Protein AF-A0A530LTA0-F1 (afdb_monomer)

Solvent-accessible surface area (backbone atoms only — not comparable to full-atom values): 8952 Å² total; per-residue (Å²): 121,57,35,58,41,60,75,56,27,69,75,40,97,52,32,86,74,48,58,66,49,100,92,38,52,80,69,53,67,39,54,50,44,24,50,52,51,31,51,54,59,71,65,67,54,64,65,44,77,36,75,55,73,51,77,60,38,57,76,77,56,33,57,57,34,48,49,46,49,57,71,66,36,74,96,41,50,75,48,73,52,75,94,47,70,72,63,50,62,69,36,89,62,45,79,42,71,54,99,92,37,83,75,49,72,38,37,51,76,54,32,52,68,73,36,62,66,59,20,60,78,68,70,50,73,81,67,76,80,79,79,75,89,73,74,96,78,85,89,85,82,82,133

Structure (mmCIF, N/CA/C/O backbone):
data_AF-A0A530LTA0-F1
#
_entry.id   AF-A0A530LTA0-F1
#
loop_
_atom_site.group_PDB
_atom_site.id
_atom_site.type_symbol
_atom_site.label_atom_id
_atom_site.label_alt_id
_atom_site.label_comp_id
_atom_site.label_asym_id
_atom_site.label_entity_id
_atom_site.label_seq_id
_atom_site.pdbx_PDB_ins_code
_atom_site.Cartn_x
_atom_site.Cartn_y
_atom_site.Cartn_z
_atom_site.occupancy
_atom_site.B_iso_or_equiv
_atom_site.auth_seq_id
_atom_site.auth_comp_id
_atom_site.auth_asym_id
_atom_site.auth_atom_id
_atom_site.pdbx_PDB_model_num
ATOM 1 N N . ASN A 1 1 ? -9.886 -10.594 10.962 1.00 67.31 1 ASN A N 1
ATOM 2 C CA . ASN A 1 1 ? -8.947 -9.687 11.660 1.00 67.31 1 ASN A CA 1
ATOM 3 C C . ASN A 1 1 ? -8.245 -8.831 10.605 1.00 67.31 1 ASN A C 1
ATOM 5 O O . ASN A 1 1 ? -7.339 -9.335 9.958 1.00 67.31 1 ASN A O 1
ATOM 9 N N . LEU A 1 2 ? -8.708 -7.597 10.358 1.00 77.12 2 LEU A N 1
ATOM 10 C CA . LE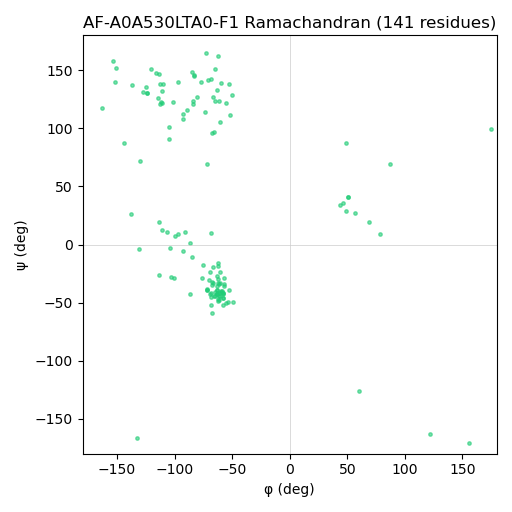U A 1 2 ? -8.159 -6.724 9.305 1.00 77.12 2 LEU A CA 1
ATOM 11 C C . LEU A 1 2 ? -6.878 -6.037 9.787 1.00 77.12 2 LEU A C 1
ATOM 13 O O . LEU A 1 2 ? -6.883 -5.428 10.856 1.00 77.12 2 LEU A O 1
ATOM 17 N N . ALA A 1 3 ? -5.794 -6.150 9.012 1.00 77.12 3 ALA A N 1
ATOM 18 C CA . ALA A 1 3 ? -4.487 -5.538 9.296 1.00 77.12 3 ALA A CA 1
ATOM 19 C C . ALA A 1 3 ? -3.967 -5.767 10.735 1.00 77.12 3 ALA A C 1
ATOM 21 O O . ALA A 1 3 ? -3.246 -4.940 11.291 1.00 77.12 3 ALA A O 1
ATOM 22 N N . ARG A 1 4 ? -4.355 -6.885 11.366 1.00 82.19 4 ARG A N 1
ATOM 23 C CA . ARG A 1 4 ? -4.036 -7.233 12.764 1.00 82.19 4 ARG A CA 1
ATOM 24 C C . ARG A 1 4 ? -4.489 -6.188 13.797 1.00 82.19 4 ARG A C 1
ATOM 26 O O . ARG A 1 4 ? -3.898 -6.098 14.868 1.00 82.19 4 ARG A O 1
ATOM 33 N N . VAL A 1 5 ? -5.536 -5.407 13.526 1.00 87.62 5 VAL A N 1
ATOM 34 C CA . VAL A 1 5 ? -6.022 -4.398 14.486 1.00 87.62 5 VAL A CA 1
ATOM 35 C C . VAL A 1 5 ? -6.515 -5.038 15.783 1.00 87.62 5 VAL A C 1
ATOM 37 O O . VAL A 1 5 ? -6.206 -4.550 16.869 1.00 87.62 5 VAL A O 1
ATOM 40 N N . TH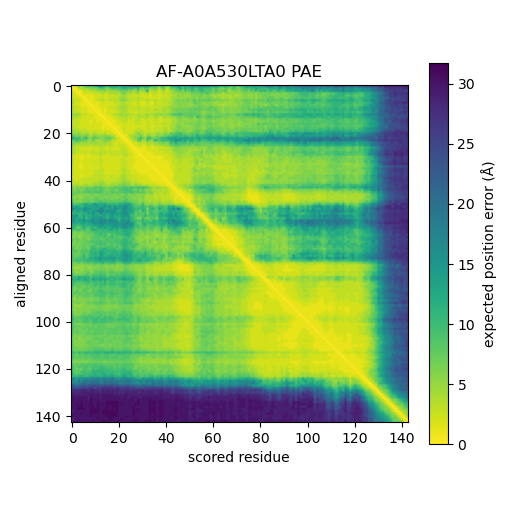R A 1 6 ? -7.203 -6.181 15.704 1.00 88.00 6 THR A N 1
ATOM 41 C CA . THR A 1 6 ? -7.753 -6.813 16.913 1.00 88.00 6 THR A CA 1
ATOM 42 C C . THR A 1 6 ? -6.668 -7.328 17.857 1.00 88.00 6 THR A C 1
ATOM 44 O O . THR A 1 6 ? -6.945 -7.498 19.035 1.00 88.00 6 THR A O 1
ATOM 47 N N . SER A 1 7 ? -5.427 -7.545 17.393 1.00 86.06 7 SER A N 1
ATOM 48 C CA . SER A 1 7 ? -4.365 -8.058 18.268 1.00 86.06 7 SER A CA 1
ATOM 49 C C . SER A 1 7 ? -3.904 -7.038 19.306 1.00 86.06 7 SER A C 1
ATOM 51 O O . SER A 1 7 ? -3.482 -7.441 20.381 1.00 86.06 7 SER A O 1
ATOM 53 N N . PHE A 1 8 ? -3.957 -5.739 18.991 1.00 87.62 8 PHE A N 1
ATOM 54 C CA . PHE A 1 8 ? -3.637 -4.691 19.964 1.00 87.62 8 PHE A CA 1
ATOM 55 C C . PHE A 1 8 ? -4.892 -4.064 20.568 1.00 87.62 8 PHE A C 1
ATOM 57 O O . PHE A 1 8 ? -4.842 -3.642 21.716 1.00 87.62 8 PHE A O 1
ATOM 64 N N . ALA A 1 9 ? -6.013 -4.028 19.835 1.00 90.69 9 ALA A N 1
ATOM 65 C CA . ALA A 1 9 ? -7.259 -3.485 20.365 1.00 90.69 9 ALA A CA 1
ATOM 66 C C . ALA A 1 9 ? -7.716 -4.255 21.612 1.00 90.69 9 ALA A C 1
ATOM 68 O O . ALA A 1 9 ? -8.093 -3.629 22.588 1.00 90.69 9 ALA A O 1
ATOM 69 N N . SER A 1 10 ? -7.581 -5.587 21.641 1.00 89.81 10 SER A N 1
ATOM 70 C CA . SER A 1 10 ? -7.931 -6.398 22.821 1.00 89.81 10 SER A CA 1
ATOM 71 C C . SER A 1 10 ? -7.103 -6.098 24.078 1.00 89.81 10 SER A C 1
ATOM 73 O O . SER A 1 10 ? -7.482 -6.534 25.158 1.00 89.81 10 SER A O 1
ATOM 75 N N . ALA A 1 11 ? -5.969 -5.401 23.948 1.00 89.31 11 ALA A N 1
ATOM 76 C CA . ALA A 1 11 ? -5.147 -4.968 25.077 1.00 89.31 11 ALA A CA 1
ATOM 77 C C . ALA A 1 11 ? -5.508 -3.555 25.574 1.00 89.31 11 ALA A C 1
ATOM 79 O O . ALA A 1 11 ? -4.940 -3.091 26.561 1.00 89.31 11 ALA A O 1
ATOM 80 N N . LEU A 1 12 ? -6.417 -2.856 24.887 1.00 90.38 12 LEU A N 1
ATOM 81 C CA . LEU A 1 12 ? -6.940 -1.562 25.311 1.00 90.38 12 LEU A CA 1
ATOM 82 C C . LEU A 1 12 ? -8.108 -1.761 26.281 1.00 90.38 12 LEU A C 1
ATOM 84 O O . LEU A 1 12 ? -8.878 -2.708 26.146 1.00 90.38 12 LEU A O 1
ATOM 88 N N . GLU A 1 13 ? -8.272 -0.822 27.214 1.00 87.94 13 GLU A N 1
ATOM 89 C CA . GLU A 1 13 ? -9.294 -0.867 28.273 1.00 87.94 13 GLU A CA 1
ATOM 90 C C . GLU A 1 13 ? -10.718 -1.093 27.739 1.00 87.94 13 GLU A C 1
ATOM 92 O O . GLU A 1 13 ? -11.472 -1.874 28.309 1.00 87.94 13 GLU A O 1
ATOM 97 N N . ASN A 1 14 ? -11.053 -0.469 26.605 1.00 91.94 14 ASN A N 1
ATOM 98 C CA . ASN A 1 14 ? -12.372 -0.563 25.970 1.00 91.94 14 ASN A CA 1
ATOM 99 C C . ASN A 1 14 ? -12.323 -1.290 24.617 1.00 91.94 14 ASN A C 1
ATOM 101 O O . ASN A 1 14 ? -13.222 -1.141 23.792 1.00 91.94 14 ASN A O 1
ATOM 105 N N . GLY A 1 15 ? -11.276 -2.073 24.349 1.00 92.69 15 GLY A N 1
ATOM 106 C CA . GLY A 1 15 ? -11.204 -2.848 23.116 1.00 92.69 15 GLY A CA 1
ATOM 107 C C . GLY A 1 15 ? -11.232 -1.982 21.847 1.00 92.69 15 GLY A C 1
ATOM 108 O O . GLY A 1 15 ? -10.441 -1.056 21.669 1.00 92.69 15 GLY A O 1
ATOM 109 N N . LEU A 1 16 ? -12.164 -2.299 20.941 1.00 91.88 16 LEU A N 1
ATOM 110 C CA . LEU A 1 16 ? -12.412 -1.517 19.720 1.00 91.88 16 LEU A CA 1
ATOM 111 C C . LEU A 1 16 ? -13.165 -0.202 19.981 1.00 91.88 16 LEU A C 1
ATOM 113 O O . LEU A 1 16 ? -13.107 0.686 19.134 1.00 91.88 16 LEU A O 1
ATOM 117 N N . ASP A 1 17 ? -13.818 -0.065 21.137 1.00 92.69 17 ASP A N 1
ATOM 118 C CA . ASP A 1 17 ? -14.554 1.139 21.538 1.00 92.69 17 ASP A CA 1
ATOM 119 C C . ASP A 1 17 ? -13.646 2.175 22.227 1.00 92.69 17 ASP A C 1
ATOM 121 O O . ASP A 1 17 ? -14.096 3.247 22.638 1.00 92.69 17 ASP A O 1
ATOM 125 N N . THR A 1 18 ? -12.345 1.890 22.355 1.00 92.94 18 THR A N 1
ATOM 126 C CA . THR A 1 18 ? -11.374 2.836 22.909 1.00 92.94 18 THR A CA 1
ATOM 127 C C . THR A 1 18 ? -11.291 4.107 22.067 1.00 92.94 18 THR A C 1
ATOM 129 O O . THR A 1 18 ? -10.952 4.081 20.883 1.00 92.94 18 THR A O 1
ATOM 132 N N . LEU A 1 19 ? -11.525 5.252 22.715 1.00 91.94 19 LEU A N 1
ATOM 133 C CA . LEU A 1 19 ? -11.321 6.564 22.114 1.00 91.94 19 LEU A CA 1
ATOM 134 C C . LEU A 1 19 ? -9.829 6.766 21.805 1.00 91.94 19 LEU A C 1
ATOM 136 O O . LEU A 1 19 ? -8.990 6.698 22.703 1.00 91.94 19 LEU A O 1
ATOM 140 N N . VAL A 1 20 ? -9.497 7.055 20.547 1.00 91.94 20 VAL A N 1
ATOM 141 C CA . VAL A 1 20 ? -8.125 7.335 20.095 1.00 91.94 20 VAL A CA 1
ATOM 142 C C . VAL A 1 20 ? -8.002 8.769 19.586 1.00 91.94 20 VAL A C 1
ATOM 144 O O . VAL A 1 20 ? -8.941 9.308 19.002 1.00 91.94 20 VAL A O 1
ATOM 147 N N . GLY A 1 21 ? -6.834 9.390 19.770 1.00 86.56 21 GLY A N 1
ATOM 148 C CA . GLY A 1 21 ? -6.559 10.754 19.299 1.00 86.56 21 GLY A CA 1
ATOM 149 C C . GLY A 1 21 ? -6.150 11.719 20.420 1.00 86.56 21 GLY A C 1
ATOM 150 O O . GLY A 1 21 ? -5.766 11.261 21.491 1.00 86.56 21 GLY A O 1
ATOM 151 N N . PRO A 1 22 ? -6.213 13.046 20.192 1.00 82.62 22 PRO A N 1
ATOM 152 C CA . PRO A 1 22 ? -5.688 14.059 21.119 1.00 82.62 22 PRO A CA 1
ATOM 153 C C . PRO A 1 22 ? -6.264 14.006 22.541 1.00 82.62 22 PRO A C 1
ATOM 155 O O . PRO A 1 22 ? -5.586 14.385 23.488 1.00 82.62 22 PRO A O 1
ATOM 158 N N . SER A 1 23 ? -7.502 13.530 22.687 1.00 83.50 23 SER A N 1
ATOM 159 C CA . SER A 1 23 ? -8.203 13.396 23.973 1.00 83.50 23 SER A CA 1
ATOM 160 C C . SER A 1 23 ? -8.413 11.936 24.393 1.00 83.50 23 SER A C 1
ATOM 162 O O . SER A 1 23 ? -9.212 11.671 25.284 1.00 83.50 23 SER A O 1
ATOM 164 N N . GLY A 1 24 ? -7.746 10.987 23.730 1.00 84.75 24 GLY A N 1
ATOM 165 C CA . GLY A 1 24 ? -7.901 9.550 23.954 1.00 84.75 24 GLY A CA 1
ATOM 166 C C . GLY A 1 24 ? -6.563 8.825 24.075 1.00 84.75 24 GLY A C 1
ATOM 167 O O . GLY A 1 24 ? -5.505 9.440 24.212 1.00 84.75 24 GLY A O 1
ATOM 168 N N . THR A 1 25 ? -6.594 7.495 24.001 1.00 88.25 25 THR A N 1
ATOM 169 C CA . THR A 1 25 ? -5.380 6.678 24.022 1.00 88.25 25 THR A CA 1
ATOM 170 C C . THR A 1 25 ? -4.513 6.984 22.803 1.00 88.25 25 THR A C 1
ATOM 172 O O . THR A 1 25 ? -4.986 7.028 21.661 1.00 88.25 25 THR A O 1
ATOM 175 N N . ASN A 1 26 ? -3.213 7.175 23.033 1.00 88.69 26 ASN A N 1
ATOM 176 C CA . ASN A 1 26 ? -2.266 7.384 21.951 1.00 88.69 26 ASN A CA 1
ATOM 177 C C . ASN A 1 26 ? -1.817 6.036 21.381 1.00 88.69 26 ASN A C 1
ATOM 179 O O . ASN A 1 26 ? -1.244 5.206 22.082 1.00 88.69 26 ASN A O 1
ATOM 183 N N . LEU A 1 27 ? -2.066 5.837 20.091 1.00 89.31 27 LEU A N 1
ATOM 184 C CA . LEU A 1 27 ? -1.562 4.687 19.351 1.00 89.31 27 LEU A CA 1
ATOM 185 C C . LEU A 1 27 ? -0.123 4.942 18.880 1.00 89.31 27 LEU A C 1
ATOM 187 O O . LEU A 1 27 ? 0.225 6.066 18.495 1.00 89.31 27 LEU A O 1
ATOM 191 N N . SER A 1 28 ? 0.697 3.892 18.841 1.00 87.06 28 SER A N 1
ATOM 192 C CA . SER A 1 28 ? 2.006 3.951 18.185 1.00 87.06 28 SER A CA 1
ATOM 193 C C . SER A 1 28 ? 1.857 4.241 16.684 1.00 87.06 28 SER A C 1
ATOM 195 O O . SER A 1 28 ? 0.781 4.058 16.107 1.00 87.06 28 SER A O 1
ATOM 197 N N . GLY A 1 29 ? 2.935 4.676 16.021 1.00 83.94 29 GLY A N 1
ATOM 198 C CA . GLY A 1 29 ? 2.925 4.919 14.570 1.00 83.94 29 GLY A CA 1
ATOM 199 C C . GLY A 1 29 ? 2.431 3.701 13.777 1.00 83.94 29 GLY A C 1
ATOM 200 O O . GLY A 1 29 ? 1.479 3.810 13.004 1.00 83.94 29 GLY A O 1
ATOM 201 N N . GLY A 1 30 ? 2.979 2.518 14.069 1.00 81.38 30 GLY A N 1
ATOM 202 C CA . GLY A 1 30 ? 2.558 1.266 13.438 1.00 81.38 30 GLY A CA 1
ATOM 203 C C . GLY A 1 30 ? 1.105 0.873 13.737 1.00 81.38 30 GLY A C 1
ATOM 204 O O . GLY A 1 30 ? 0.409 0.378 12.853 1.00 81.38 30 GLY A O 1
ATOM 205 N N . GLN A 1 31 ? 0.592 1.133 14.946 1.00 87.25 31 GLN A N 1
ATOM 206 C CA . GLN A 1 31 ? -0.827 0.906 15.262 1.00 87.25 31 GLN A CA 1
ATOM 207 C C . GLN A 1 31 ? -1.739 1.846 14.462 1.00 87.25 31 GLN A C 1
ATOM 209 O O . GLN A 1 31 ? -2.720 1.387 13.877 1.00 87.25 31 GLN A O 1
ATOM 214 N N . LYS A 1 32 ? -1.395 3.139 14.366 1.00 87.50 32 LYS A N 1
ATOM 215 C CA . LYS A 1 32 ? -2.129 4.114 13.535 1.00 87.50 32 LYS A CA 1
ATOM 216 C C . LYS A 1 32 ? -2.161 3.680 12.070 1.00 87.50 32 LYS A C 1
ATOM 218 O O . LYS A 1 32 ? -3.213 3.746 11.435 1.00 87.50 32 LYS A O 1
ATOM 223 N N . GLN A 1 33 ? -1.042 3.170 11.560 1.00 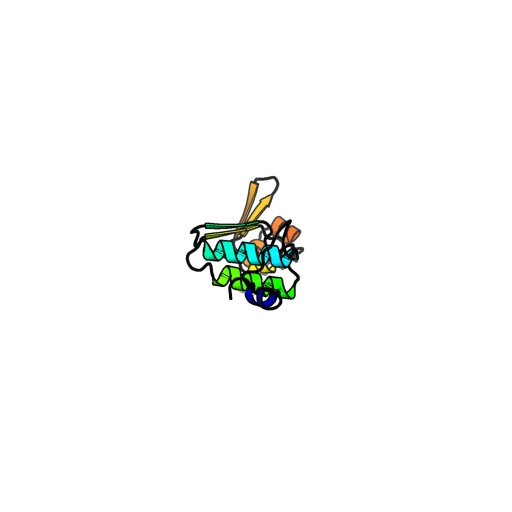81.88 33 GLN A N 1
ATOM 224 C CA . GLN A 1 33 ? -0.934 2.669 10.194 1.00 81.88 33 GLN A CA 1
ATOM 225 C C . GLN A 1 33 ? -1.819 1.438 9.955 1.00 81.88 33 GLN A C 1
ATOM 227 O O . GLN A 1 33 ? -2.578 1.410 8.988 1.00 81.88 33 GLN A O 1
ATOM 232 N N . ARG A 1 34 ? -1.836 0.466 10.879 1.00 84.88 34 ARG A N 1
ATOM 233 C CA . ARG A 1 34 ? -2.745 -0.696 10.802 1.00 84.88 34 ARG A CA 1
ATOM 234 C C . ARG A 1 34 ? -4.218 -0.292 10.806 1.00 84.88 34 ARG A C 1
ATOM 236 O O . ARG A 1 34 ? -4.994 -0.836 10.025 1.00 84.88 34 ARG A O 1
ATOM 243 N N . VAL A 1 35 ? -4.606 0.687 11.629 1.00 88.50 35 VAL A N 1
ATOM 244 C CA . VAL A 1 35 ? -5.975 1.237 11.617 1.00 88.50 35 VAL A CA 1
ATOM 245 C C . VAL A 1 35 ? -6.286 1.898 10.274 1.00 88.50 35 VAL A C 1
ATOM 247 O O . VAL A 1 35 ? -7.368 1.685 9.731 1.00 88.50 35 VAL A O 1
ATOM 250 N N . ALA A 1 36 ? -5.355 2.665 9.701 1.00 84.81 36 ALA A N 1
ATOM 251 C CA . ALA A 1 36 ? -5.536 3.284 8.388 1.00 84.81 36 ALA A CA 1
ATOM 252 C C . ALA A 1 36 ? -5.722 2.238 7.273 1.00 84.81 36 ALA A C 1
ATOM 254 O O . ALA A 1 36 ? -6.656 2.357 6.479 1.00 84.81 36 ALA A O 1
ATOM 255 N N . ILE A 1 37 ? -4.907 1.178 7.263 1.00 81.81 37 ILE A N 1
ATOM 256 C CA . ILE A 1 37 ? -5.034 0.059 6.317 1.00 81.81 37 ILE A CA 1
ATOM 257 C C . ILE A 1 37 ? -6.383 -0.643 6.503 1.00 81.81 37 ILE A C 1
ATOM 259 O O . ILE A 1 37 ? -7.116 -0.824 5.533 1.00 81.81 37 ILE A O 1
ATOM 263 N N . ALA A 1 38 ? -6.769 -0.976 7.739 1.00 86.19 38 ALA A N 1
ATOM 264 C CA . ALA A 1 38 ? -8.065 -1.594 8.017 1.00 86.19 38 ALA A CA 1
ATOM 265 C C . ALA A 1 38 ? -9.236 -0.718 7.536 1.00 86.19 38 ALA A C 1
ATOM 267 O O . ALA A 1 38 ? -10.165 -1.228 6.910 1.00 86.19 38 ALA A O 1
ATOM 268 N N . ARG A 1 39 ? -9.173 0.604 7.749 1.00 86.75 39 ARG A N 1
ATOM 269 C CA . ARG A 1 39 ? -10.164 1.560 7.223 1.00 86.75 39 ARG A CA 1
ATOM 270 C C . ARG A 1 39 ? -10.216 1.558 5.695 1.00 86.75 39 ARG A C 1
ATOM 272 O O . ARG A 1 39 ? -11.312 1.595 5.142 1.00 86.75 39 ARG A O 1
ATOM 279 N N . ALA A 1 40 ? -9.070 1.506 5.016 1.00 80.62 40 ALA A N 1
ATOM 280 C CA . ALA A 1 40 ? -9.015 1.436 3.556 1.00 80.62 40 ALA A CA 1
ATOM 281 C C . ALA A 1 40 ? -9.663 0.146 3.023 1.00 80.62 40 ALA A C 1
ATOM 283 O O . ALA A 1 40 ? -10.461 0.204 2.089 1.00 80.62 40 ALA A O 1
ATOM 284 N N . LEU A 1 41 ? -9.396 -0.995 3.667 1.00 79.62 41 LEU A N 1
ATOM 285 C CA . LEU A 1 41 ? -9.998 -2.283 3.308 1.00 79.62 41 LEU A CA 1
ATOM 286 C C . LEU A 1 41 ? -11.519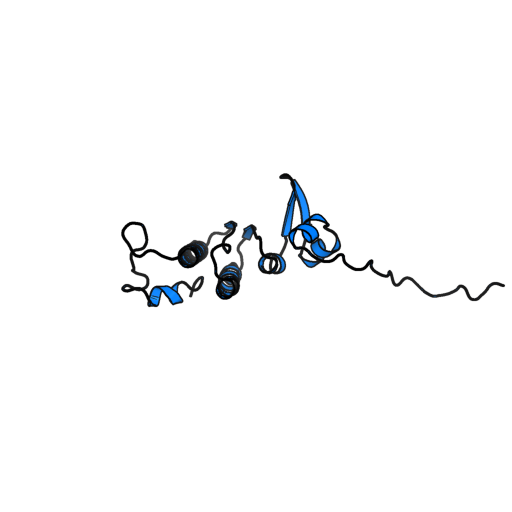 -2.301 3.534 1.00 79.62 41 LEU A C 1
ATOM 288 O O . LEU A 1 41 ? -12.252 -2.811 2.685 1.00 79.62 41 LEU A O 1
ATOM 292 N N . LEU A 1 42 ? -11.992 -1.713 4.642 1.00 84.88 42 LEU A N 1
ATOM 293 C CA . LEU A 1 42 ? -13.421 -1.590 4.970 1.00 84.88 42 LEU A CA 1
ATOM 294 C C . LEU A 1 42 ? -14.173 -0.649 4.027 1.00 84.88 42 LEU A C 1
ATOM 296 O O . LEU A 1 42 ? -15.346 -0.875 3.750 1.00 84.88 42 LEU A O 1
ATOM 300 N N . LYS A 1 43 ? -13.508 0.393 3.515 1.00 84.38 43 LYS A N 1
ATOM 301 C CA . LYS A 1 43 ? -14.110 1.357 2.580 1.00 84.38 43 LYS A CA 1
ATOM 302 C C . LYS A 1 43 ? -14.555 0.707 1.263 1.00 84.38 43 LYS A C 1
ATOM 304 O O . LYS A 1 43 ? -15.351 1.303 0.546 1.00 84.38 43 LYS A O 1
ATOM 309 N N . ASN A 1 44 ? -14.047 -0.486 0.943 1.00 77.62 44 ASN A N 1
ATOM 310 C CA . ASN A 1 44 ? -14.326 -1.209 -0.298 1.00 77.62 44 ASN A CA 1
ATOM 311 C C . ASN A 1 44 ? -14.130 -0.342 -1.557 1.00 77.62 44 ASN A C 1
ATOM 313 O O . ASN A 1 44 ? -14.933 -0.369 -2.487 1.00 77.62 44 ASN A O 1
ATOM 317 N N . ALA A 1 45 ? -13.074 0.475 -1.561 1.00 82.81 45 ALA A N 1
ATOM 318 C CA . ALA A 1 45 ? -12.752 1.318 -2.702 1.00 82.81 45 ALA A CA 1
ATOM 319 C C . ALA A 1 45 ? -12.227 0.462 -3.873 1.00 82.81 45 ALA A C 1
ATOM 321 O O . ALA A 1 45 ? -11.447 -0.462 -3.634 1.00 82.81 45 ALA A O 1
ATOM 322 N N . PRO A 1 46 ? -12.594 0.778 -5.130 1.00 84.94 46 PRO A N 1
ATOM 323 C CA . PRO A 1 46 ? -12.086 0.059 -6.302 1.00 84.94 46 PRO A CA 1
ATOM 324 C C . PRO A 1 46 ? -10.596 0.329 -6.557 1.00 84.94 46 PRO A C 1
ATOM 326 O O . PRO A 1 46 ? -9.920 -0.495 -7.167 1.00 84.94 46 PRO A O 1
ATOM 329 N N . VAL A 1 47 ? -10.085 1.467 -6.072 1.00 88.56 47 VAL A N 1
ATOM 330 C CA . VAL A 1 47 ? -8.679 1.870 -6.173 1.00 88.56 47 VAL A CA 1
ATOM 331 C C . VAL A 1 47 ? -8.151 2.221 -4.785 1.00 88.56 47 VAL A C 1
ATOM 333 O O . VAL A 1 47 ? -8.781 2.989 -4.052 1.00 88.56 47 VAL A O 1
ATOM 336 N N . ILE A 1 48 ? -6.994 1.666 -4.432 1.00 86.31 48 ILE A N 1
ATOM 337 C CA . ILE A 1 48 ? -6.299 1.894 -3.164 1.00 86.31 48 ILE A CA 1
ATOM 338 C C . ILE A 1 48 ? -4.890 2.396 -3.468 1.00 86.31 48 ILE A C 1
ATOM 340 O O . ILE A 1 48 ? -4.172 1.797 -4.263 1.00 86.31 48 ILE A O 1
ATOM 344 N N . VAL A 1 49 ? -4.497 3.491 -2.817 1.00 86.81 49 VAL A N 1
ATOM 345 C CA . VAL A 1 49 ? -3.143 4.044 -2.906 1.00 86.81 49 VAL A CA 1
ATOM 346 C C . VAL A 1 49 ? -2.464 3.889 -1.550 1.00 86.81 49 VAL A C 1
ATOM 348 O O . VAL A 1 49 ? -2.962 4.396 -0.544 1.00 86.81 49 VAL A O 1
ATOM 351 N N . TYR A 1 50 ? -1.340 3.180 -1.530 1.00 82.38 50 TYR A N 1
ATOM 352 C CA . TYR A 1 50 ? -0.469 3.029 -0.373 1.00 82.38 50 TYR A CA 1
ATOM 353 C C . TYR A 1 50 ? 0.775 3.890 -0.567 1.00 82.38 50 TYR A C 1
ATOM 355 O O . TYR A 1 50 ? 1.691 3.506 -1.292 1.00 82.38 50 TYR A O 1
ATOM 363 N N . ASP A 1 51 ? 0.797 5.045 0.090 1.00 81.50 51 ASP A N 1
ATOM 364 C CA . ASP A 1 51 ? 1.960 5.929 0.126 1.00 81.50 51 ASP A CA 1
ATOM 365 C C . ASP A 1 51 ? 2.815 5.600 1.352 1.00 81.50 51 ASP A C 1
ATOM 367 O O . ASP A 1 51 ? 2.363 5.788 2.484 1.00 81.50 51 ASP A O 1
ATOM 371 N N . GLU A 1 52 ? 3.979 4.987 1.126 1.00 73.12 52 GLU A N 1
ATOM 372 C CA . GLU A 1 52 ? 4.921 4.542 2.163 1.00 73.12 52 GLU A CA 1
ATOM 373 C C . GLU A 1 52 ? 4.246 3.839 3.357 1.00 73.12 52 GLU A C 1
ATOM 375 O O . GLU A 1 52 ? 4.680 3.938 4.509 1.00 73.12 52 GLU A O 1
ATOM 380 N N . ALA A 1 53 ? 3.161 3.099 3.091 1.00 62.78 53 ALA A N 1
ATOM 381 C CA . ALA A 1 53 ? 2.229 2.593 4.102 1.00 62.78 53 ALA A CA 1
ATOM 382 C C . ALA A 1 53 ? 2.824 1.512 5.025 1.00 62.78 53 ALA A C 1
ATOM 384 O O . ALA A 1 53 ? 2.100 0.898 5.810 1.00 62.78 53 ALA A O 1
ATOM 385 N N . THR A 1 54 ? 4.134 1.298 4.960 1.00 63.88 54 THR A N 1
ATOM 386 C CA . THR A 1 54 ? 4.867 0.336 5.766 1.00 63.88 54 THR A CA 1
ATOM 387 C C . THR A 1 54 ? 6.122 0.875 6.444 1.00 63.88 54 THR A C 1
ATOM 389 O O . THR A 1 54 ? 6.732 0.164 7.241 1.00 63.88 54 THR A O 1
ATOM 392 N N . SER A 1 55 ? 6.504 2.132 6.195 1.00 64.81 55 SER A N 1
ATOM 393 C CA . SER A 1 55 ? 7.730 2.720 6.754 1.00 64.81 55 SER A CA 1
ATOM 394 C C . SER A 1 55 ? 7.719 2.804 8.288 1.00 64.81 55 SER A C 1
ATOM 396 O O . SER A 1 55 ? 8.777 2.730 8.911 1.00 64.81 55 SER A O 1
ATOM 398 N N . ALA A 1 56 ? 6.535 2.887 8.908 1.00 62.31 56 ALA A N 1
ATOM 399 C CA . ALA A 1 56 ? 6.357 2.952 10.360 1.00 62.31 56 ALA A CA 1
ATOM 400 C C . ALA A 1 56 ? 6.028 1.593 11.019 1.00 62.31 56 ALA A C 1
ATOM 402 O O . ALA A 1 56 ? 5.694 1.557 12.209 1.00 62.31 56 ALA A O 1
ATOM 403 N N . LEU A 1 57 ? 6.108 0.480 10.274 1.00 63.84 57 LEU A N 1
ATOM 404 C CA . LEU A 1 57 ? 5.922 -0.879 10.793 1.00 63.84 57 LEU A CA 1
ATOM 405 C C . LEU A 1 57 ? 7.269 -1.550 11.103 1.00 63.84 57 LEU A C 1
ATOM 407 O O . LEU A 1 57 ? 8.243 -1.448 10.361 1.00 63.84 57 LEU A O 1
ATOM 411 N N . ASP A 1 58 ? 7.304 -2.280 12.214 1.00 64.88 58 ASP A N 1
ATOM 412 C CA . ASP A 1 58 ? 8.389 -3.177 12.600 1.00 64.88 58 ASP A CA 1
ATOM 413 C C . ASP A 1 58 ? 8.464 -4.397 11.658 1.00 64.88 58 ASP A C 1
ATOM 415 O O . ASP A 1 58 ? 7.438 -4.916 11.218 1.00 64.88 58 ASP A O 1
ATOM 419 N N . GLY A 1 59 ? 9.679 -4.857 11.327 1.00 63.47 59 GLY A N 1
ATOM 420 C CA . GLY A 1 59 ? 9.935 -5.751 10.182 1.00 63.47 59 GLY A CA 1
ATOM 421 C C . GLY A 1 59 ? 9.172 -7.086 10.164 1.00 63.47 59 GLY A C 1
ATOM 422 O O . GLY A 1 59 ? 8.753 -7.525 9.096 1.00 63.47 59 GLY A O 1
ATOM 423 N N . GLU A 1 60 ? 8.926 -7.719 11.317 1.00 64.81 60 GLU A N 1
ATOM 424 C CA . GLU A 1 60 ? 8.106 -8.945 11.379 1.00 64.81 60 GLU A CA 1
ATOM 425 C C . GLU A 1 60 ? 6.617 -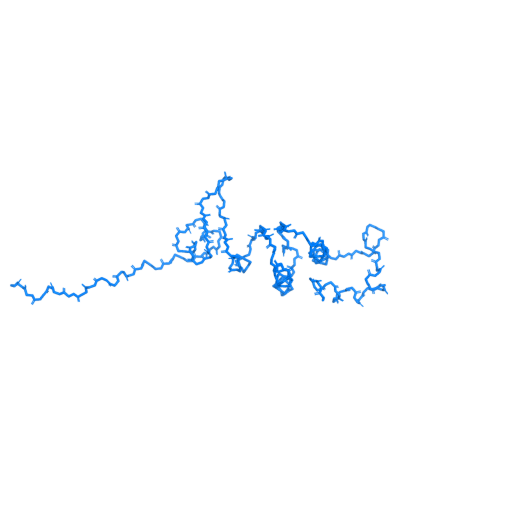8.671 11.142 1.00 64.81 60 GLU A C 1
ATOM 427 O O . GLU A 1 60 ? 5.922 -9.435 10.468 1.00 64.81 60 GLU A O 1
ATOM 432 N N . ASN A 1 61 ? 6.106 -7.569 11.687 1.00 65.06 61 ASN A N 1
ATOM 433 C CA . ASN A 1 61 ? 4.703 -7.210 11.536 1.00 65.06 61 ASN A CA 1
ATOM 434 C C . ASN A 1 61 ? 4.400 -6.633 10.159 1.00 65.06 61 ASN A C 1
ATOM 436 O O . ASN A 1 61 ? 3.279 -6.784 9.684 1.00 65.06 61 ASN A O 1
ATOM 440 N N . GLU A 1 62 ? 5.370 -5.987 9.525 1.00 69.81 62 GLU A N 1
ATOM 441 C CA . GLU A 1 62 ? 5.213 -5.406 8.202 1.00 69.81 62 GLU A CA 1
ATOM 442 C C . GLU A 1 62 ? 4.797 -6.450 7.168 1.00 69.81 62 GLU A C 1
ATOM 444 O O . GLU A 1 62 ? 3.786 -6.259 6.495 1.00 69.81 62 GLU A O 1
ATOM 449 N N . ARG A 1 63 ? 5.526 -7.574 7.076 1.00 69.88 63 ARG A N 1
ATOM 450 C CA . ARG A 1 63 ? 5.212 -8.631 6.104 1.00 69.88 63 ARG A CA 1
ATOM 451 C C . ARG A 1 63 ? 3.789 -9.143 6.302 1.00 69.88 63 ARG A C 1
ATOM 453 O O . ARG A 1 63 ? 3.040 -9.227 5.340 1.00 69.88 63 ARG A O 1
ATOM 460 N N . ALA A 1 64 ? 3.405 -9.411 7.548 1.00 69.56 64 ALA A N 1
ATOM 461 C CA . ALA A 1 64 ? 2.072 -9.907 7.880 1.00 69.56 64 ALA A CA 1
ATOM 462 C C . ALA A 1 64 ? 0.962 -8.869 7.632 1.00 69.56 64 ALA A C 1
ATOM 464 O O . ALA A 1 64 ? -0.152 -9.229 7.262 1.00 69.56 64 ALA A O 1
ATOM 465 N N . VAL A 1 65 ? 1.235 -7.580 7.856 1.00 71.19 65 VAL A N 1
ATOM 466 C CA . VAL A 1 65 ? 0.281 -6.497 7.576 1.00 71.19 65 VAL A CA 1
ATOM 467 C C . VAL A 1 65 ? 0.127 -6.288 6.074 1.00 71.19 65 VAL A C 1
ATOM 469 O O . VAL A 1 65 ? -0.997 -6.088 5.627 1.00 71.19 65 VAL A O 1
ATOM 472 N N . MET A 1 66 ? 1.216 -6.374 5.308 1.00 72.62 66 MET A N 1
ATOM 473 C CA . MET A 1 66 ? 1.191 -6.280 3.850 1.00 72.62 66 MET A CA 1
ATOM 474 C C . MET A 1 66 ? 0.509 -7.480 3.216 1.00 72.62 66 MET A C 1
ATOM 476 O O . MET A 1 66 ? -0.357 -7.289 2.379 1.00 72.62 66 MET A O 1
ATOM 480 N N . GLU A 1 67 ? 0.820 -8.695 3.659 1.00 73.94 67 GLU A N 1
ATOM 481 C CA . GLU A 1 67 ? 0.122 -9.915 3.244 1.00 73.94 67 GLU A CA 1
ATOM 482 C C . GLU A 1 67 ? -1.382 -9.775 3.518 1.00 73.94 67 GLU A C 1
ATOM 484 O O . GLU A 1 67 ? -2.185 -9.840 2.596 1.00 73.94 67 GLU A O 1
ATOM 489 N N . ALA A 1 68 ? -1.771 -9.369 4.733 1.00 69.62 68 ALA A N 1
ATOM 490 C CA . ALA A 1 68 ? -3.173 -9.098 5.044 1.00 69.62 68 ALA A CA 1
ATOM 491 C C . ALA A 1 68 ? -3.783 -7.950 4.216 1.00 69.62 68 ALA A C 1
ATOM 493 O O . ALA A 1 68 ? -4.983 -7.974 3.940 1.00 69.62 68 ALA A O 1
ATOM 494 N N . ALA A 1 69 ? -3.008 -6.926 3.852 1.00 71.81 69 ALA A N 1
ATOM 495 C CA . ALA A 1 69 ? -3.475 -5.843 2.996 1.00 71.81 69 ALA A CA 1
ATOM 496 C C . ALA A 1 69 ? -3.727 -6.358 1.577 1.00 71.81 69 ALA A C 1
ATOM 498 O O . ALA A 1 69 ? -4.835 -6.195 1.078 1.00 71.81 69 ALA A O 1
ATOM 499 N N . PHE A 1 70 ? -2.756 -7.042 0.973 1.00 75.19 70 PHE A N 1
ATOM 500 C CA . PHE A 1 70 ? -2.839 -7.551 -0.392 1.00 75.19 70 PHE A CA 1
ATOM 501 C C . PHE A 1 70 ? -3.861 -8.684 -0.543 1.00 75.19 70 PHE A C 1
ATOM 503 O O . PHE A 1 70 ? -4.679 -8.631 -1.462 1.00 75.19 70 PHE A O 1
ATOM 510 N N . ASP A 1 71 ? -3.933 -9.625 0.401 1.00 73.19 71 ASP A N 1
ATOM 511 C CA . ASP A 1 71 ? -4.918 -10.719 0.396 1.00 73.19 71 ASP A CA 1
ATOM 512 C C . ASP A 1 71 ? -6.363 -10.199 0.358 1.00 73.19 71 ASP A C 1
ATOM 514 O O . ASP A 1 71 ? -7.247 -10.789 -0.263 1.00 73.19 71 ASP A O 1
ATOM 518 N N . ASN A 1 72 ? -6.613 -9.049 0.995 1.00 70.06 72 ASN A N 1
ATOM 519 C CA . ASN A 1 72 ? -7.929 -8.409 1.043 1.00 70.06 72 ASN A CA 1
ATOM 520 C C . ASN A 1 72 ? -8.154 -7.399 -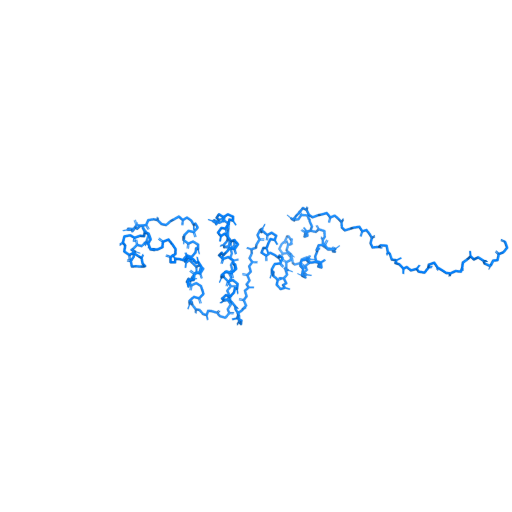0.099 1.00 70.06 72 ASN A C 1
ATOM 522 O O . ASN A 1 72 ? -9.130 -6.644 -0.065 1.00 70.06 72 ASN A O 1
ATOM 526 N N . THR A 1 73 ? -7.273 -7.361 -1.103 1.00 71.44 73 THR A N 1
ATOM 527 C CA . THR A 1 73 ? -7.400 -6.495 -2.292 1.00 71.44 73 THR A CA 1
ATOM 528 C C . THR A 1 73 ? -7.794 -7.233 -3.563 1.00 71.44 73 THR A C 1
ATOM 530 O O . THR A 1 73 ? -7.806 -6.632 -4.633 1.00 71.44 73 THR A O 1
ATOM 533 N N . PHE A 1 74 ? -8.200 -8.501 -3.460 1.00 71.25 74 PHE A N 1
ATOM 534 C CA . PHE A 1 74 ? -8.742 -9.245 -4.595 1.00 71.25 74 PHE A CA 1
ATOM 535 C C . PHE A 1 74 ? -9.846 -8.433 -5.307 1.00 71.25 74 PHE A C 1
ATOM 537 O O . PHE A 1 74 ? -10.763 -7.931 -4.656 1.00 71.25 74 PHE A O 1
ATOM 544 N N . GLN A 1 75 ? -9.741 -8.289 -6.637 1.00 79.44 75 GLN A N 1
ATOM 545 C CA . GLN A 1 75 ? -10.609 -7.449 -7.491 1.00 79.44 75 GLN A CA 1
ATOM 546 C C . GLN A 1 75 ? -10.478 -5.922 -7.308 1.00 79.44 75 GLN A C 1
ATOM 548 O O . GLN A 1 75 ? -11.373 -5.178 -7.710 1.00 79.44 75 GLN A O 1
ATOM 553 N N . ARG A 1 76 ? -9.383 -5.423 -6.724 1.00 85.56 76 ARG A N 1
ATOM 554 C CA . ARG A 1 76 ? -9.124 -3.981 -6.572 1.00 85.56 76 ARG A CA 1
ATOM 555 C C . ARG A 1 76 ? -7.825 -3.585 -7.262 1.00 85.56 76 ARG A C 1
ATOM 557 O O . ARG A 1 76 ? -6.888 -4.371 -7.341 1.00 85.56 76 ARG A O 1
ATOM 564 N N . THR A 1 77 ? -7.748 -2.340 -7.721 1.00 88.69 77 THR A N 1
ATOM 565 C CA . THR A 1 77 ? -6.491 -1.755 -8.198 1.00 88.69 77 THR A CA 1
ATOM 566 C C . THR A 1 77 ? -5.712 -1.205 -7.012 1.00 88.69 77 THR A C 1
ATOM 568 O O . THR A 1 77 ? -6.216 -0.354 -6.278 1.00 88.69 77 THR A O 1
ATOM 571 N N . VAL A 1 78 ? -4.474 -1.660 -6.835 1.00 87.69 78 VAL A N 1
ATOM 572 C CA . VAL A 1 78 ? -3.578 -1.176 -5.782 1.00 87.69 78 VAL A CA 1
ATOM 573 C C . VAL A 1 78 ? -2.391 -0.468 -6.416 1.00 87.69 78 VAL A C 1
ATOM 575 O O . VAL A 1 78 ? -1.697 -1.032 -7.254 1.00 87.69 78 VAL A O 1
ATOM 578 N N . ILE A 1 79 ? -2.154 0.772 -6.000 1.00 90.00 79 ILE A N 1
ATOM 579 C CA . ILE A 1 79 ? -0.961 1.543 -6.347 1.00 90.00 79 ILE A CA 1
ATOM 580 C C . ILE A 1 79 ? -0.152 1.691 -5.065 1.00 90.00 79 ILE A C 1
ATOM 582 O O . ILE A 1 79 ? -0.661 2.211 -4.075 1.00 90.00 79 ILE A O 1
ATOM 586 N N . CYS A 1 80 ? 1.093 1.228 -5.061 1.00 87.06 80 CYS A N 1
ATOM 587 C CA . CYS A 1 80 ? 1.955 1.305 -3.889 1.00 87.06 80 CYS A CA 1
ATOM 588 C C . CYS A 1 80 ? 3.258 2.025 -4.225 1.00 87.06 80 CYS A C 1
ATOM 590 O O . CYS A 1 80 ? 3.927 1.684 -5.198 1.00 87.06 80 CYS A O 1
ATOM 592 N N . ILE A 1 81 ? 3.616 2.997 -3.390 1.00 88.06 81 ILE A N 1
ATOM 593 C CA . ILE A 1 81 ? 4.939 3.616 -3.363 1.00 88.06 81 ILE A CA 1
ATOM 594 C C . ILE A 1 81 ? 5.748 2.841 -2.324 1.00 88.06 81 ILE A C 1
ATOM 596 O O . ILE A 1 81 ? 5.422 2.853 -1.134 1.00 88.06 81 ILE A O 1
ATOM 600 N N . ALA A 1 82 ? 6.759 2.103 -2.781 1.00 81.12 82 ALA A N 1
ATOM 601 C CA . ALA A 1 82 ? 7.480 1.138 -1.962 1.00 81.12 82 ALA A CA 1
ATOM 602 C C . ALA A 1 82 ? 8.989 1.398 -1.960 1.00 81.12 82 ALA A C 1
ATOM 604 O O . ALA A 1 82 ? 9.602 1.560 -3.009 1.00 81.12 82 ALA A O 1
ATOM 605 N N . HIS A 1 83 ? 9.589 1.325 -0.770 1.00 80.00 83 HIS A N 1
ATOM 606 C CA . HIS A 1 83 ? 11.046 1.366 -0.564 1.00 80.00 83 HIS A CA 1
ATOM 607 C C . HIS A 1 83 ? 11.646 -0.011 -0.263 1.00 80.00 83 HIS A C 1
ATOM 609 O O . HIS A 1 83 ? 12.852 -0.152 -0.085 1.00 80.00 83 HIS A O 1
ATOM 615 N N . ARG A 1 8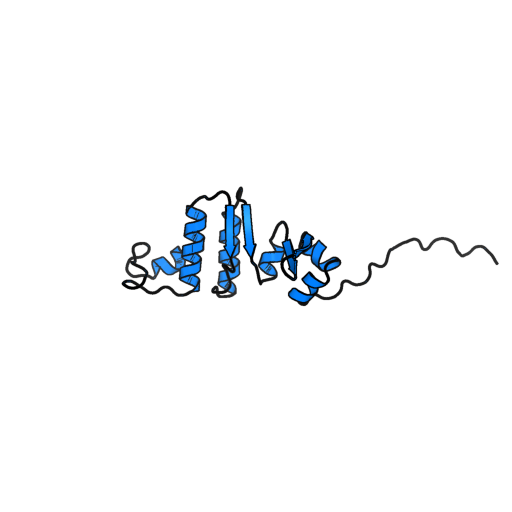4 ? 10.806 -1.050 -0.169 1.00 78.94 84 ARG A N 1
ATOM 616 C CA . ARG A 1 84 ? 11.232 -2.406 0.190 1.00 78.94 84 ARG A CA 1
ATOM 617 C C . ARG A 1 84 ? 11.120 -3.354 -0.987 1.00 78.94 84 ARG A C 1
ATOM 619 O O . ARG A 1 84 ? 10.066 -3.475 -1.609 1.00 78.94 84 ARG A O 1
ATOM 626 N N . LEU A 1 85 ? 12.193 -4.110 -1.209 1.00 82.88 85 LEU A N 1
ATOM 627 C CA . LEU A 1 85 ? 12.269 -5.099 -2.279 1.00 82.88 85 LEU A CA 1
ATOM 628 C C . LEU A 1 85 ? 11.201 -6.198 -2.147 1.00 82.88 85 LEU A C 1
ATOM 630 O O . LEU A 1 85 ? 10.709 -6.686 -3.157 1.00 82.88 85 LEU A O 1
ATOM 634 N N . SER A 1 86 ? 10.811 -6.576 -0.925 1.00 79.38 86 SER A N 1
ATOM 635 C CA . SER A 1 86 ? 9.758 -7.575 -0.681 1.00 79.38 86 SER A CA 1
ATOM 636 C C . SER A 1 86 ? 8.404 -7.156 -1.258 1.00 79.38 86 SER A C 1
ATOM 638 O O . SER A 1 86 ? 7.755 -7.963 -1.917 1.00 79.38 86 SER A O 1
ATOM 640 N N . THR A 1 87 ? 8.004 -5.897 -1.062 1.00 79.56 87 THR A N 1
ATOM 641 C CA . THR A 1 87 ? 6.764 -5.336 -1.621 1.00 79.56 87 THR A CA 1
ATOM 642 C C . THR A 1 87 ? 6.805 -5.317 -3.144 1.00 79.56 87 THR A C 1
ATOM 644 O O . THR A 1 87 ? 5.836 -5.670 -3.803 1.00 79.56 87 THR A O 1
ATOM 647 N N . ILE A 1 88 ? 7.953 -4.948 -3.705 1.00 86.00 88 ILE A N 1
ATOM 648 C CA . ILE A 1 88 ? 8.141 -4.807 -5.152 1.00 86.00 88 ILE A CA 1
ATOM 649 C C . ILE A 1 88 ? 8.162 -6.170 -5.845 1.00 86.00 88 ILE A C 1
ATOM 651 O O . ILE A 1 88 ? 7.583 -6.326 -6.913 1.00 86.00 88 ILE A O 1
ATOM 655 N N . LYS A 1 89 ? 8.770 -7.181 -5.214 1.00 85.75 89 LYS A N 1
ATOM 656 C CA . LYS A 1 89 ? 8.743 -8.573 -5.688 1.00 85.75 89 LYS A CA 1
ATOM 657 C C . LYS A 1 89 ? 7.336 -9.164 -5.736 1.00 85.75 89 LYS A C 1
ATOM 659 O O . LYS A 1 89 ? 7.092 -10.042 -6.553 1.00 85.75 89 LYS A O 1
ATOM 664 N N . ALA A 1 90 ? 6.443 -8.713 -4.857 1.00 81.19 90 ALA A N 1
ATOM 665 C CA . ALA A 1 90 ? 5.058 -9.167 -4.813 1.00 81.19 90 ALA A CA 1
ATOM 666 C C . ALA A 1 90 ? 4.136 -8.418 -5.793 1.00 81.19 90 ALA A C 1
ATOM 668 O O . ALA A 1 90 ? 2.993 -8.827 -5.969 1.00 81.19 90 ALA A O 1
ATOM 669 N N . ALA A 1 91 ? 4.596 -7.322 -6.403 1.00 86.69 91 ALA A N 1
ATOM 670 C CA . ALA A 1 91 ? 3.780 -6.518 -7.302 1.00 86.69 91 ALA A CA 1
ATOM 671 C C . ALA A 1 91 ? 3.639 -7.171 -8.686 1.00 86.69 91 ALA A C 1
ATOM 673 O O . ALA A 1 91 ? 4.621 -7.638 -9.264 1.00 86.69 91 ALA A O 1
ATOM 674 N N . ASP A 1 92 ? 2.435 -7.098 -9.260 1.00 89.56 92 ASP A N 1
ATOM 675 C CA . ASP A 1 92 ? 2.163 -7.570 -10.626 1.00 89.56 92 ASP A CA 1
ATOM 676 C C . ASP A 1 92 ? 2.987 -6.807 -11.680 1.00 89.56 92 ASP A C 1
ATOM 678 O O . ASP A 1 92 ? 3.401 -7.363 -12.698 1.00 89.56 92 ASP A O 1
ATOM 682 N N . ARG A 1 93 ? 3.228 -5.511 -11.438 1.00 94.19 93 ARG A N 1
ATOM 683 C CA . ARG A 1 93 ? 4.028 -4.613 -12.280 1.00 94.19 93 ARG A CA 1
ATOM 684 C C . ARG A 1 93 ? 4.640 -3.512 -11.424 1.00 94.19 93 ARG A C 1
ATOM 686 O O . ARG A 1 93 ? 3.980 -2.956 -10.550 1.00 94.19 93 ARG A O 1
ATOM 693 N N . THR A 1 94 ? 5.885 -3.167 -11.715 1.00 94.94 94 THR A N 1
ATOM 694 C CA . THR A 1 94 ? 6.619 -2.060 -11.102 1.00 94.94 94 THR A CA 1
ATOM 695 C C . THR A 1 94 ? 6.869 -0.977 -12.143 1.00 94.94 94 THR A C 1
ATOM 697 O O . THR A 1 94 ? 7.201 -1.284 -13.286 1.00 94.94 94 THR A O 1
ATOM 700 N N . LEU A 1 95 ? 6.703 0.282 -11.737 1.00 95.81 95 LEU A N 1
ATOM 701 C CA . LEU A 1 95 ? 7.000 1.465 -12.539 1.00 95.81 95 LEU A CA 1
ATOM 702 C C . LEU A 1 95 ? 8.200 2.180 -11.912 1.00 95.81 95 LEU A C 1
ATOM 704 O O . LEU A 1 95 ? 8.145 2.535 -10.734 1.00 95.81 95 LEU A O 1
ATOM 708 N N . VAL A 1 96 ? 9.270 2.379 -12.676 1.00 94.69 96 VAL A N 1
ATOM 709 C CA . VAL A 1 96 ? 10.490 3.047 -12.209 1.00 94.69 96 VAL A CA 1
ATOM 710 C C . VAL A 1 96 ? 10.484 4.481 -12.714 1.00 94.69 96 VAL A C 1
ATOM 712 O O . VAL A 1 96 ? 10.404 4.722 -13.918 1.00 94.69 96 VAL A O 1
ATOM 715 N N . PHE A 1 97 ? 10.569 5.431 -11.788 1.00 93.81 97 PHE A N 1
ATOM 716 C CA . PHE A 1 97 ? 10.618 6.853 -12.103 1.00 93.81 97 PHE A CA 1
ATOM 717 C C . PHE A 1 97 ? 12.001 7.427 -11.805 1.00 93.81 97 PHE A C 1
ATOM 719 O O . PHE A 1 97 ? 12.565 7.150 -10.749 1.00 93.81 97 PHE A O 1
ATOM 726 N N . ASP A 1 98 ? 12.495 8.275 -12.703 1.00 93.00 98 ASP A N 1
ATOM 727 C CA . ASP A 1 98 ? 13.677 9.111 -12.492 1.00 93.00 98 ASP A CA 1
ATOM 728 C C . ASP A 1 98 ? 13.416 10.521 -13.033 1.00 93.00 98 ASP A C 1
ATOM 730 O O . ASP A 1 98 ? 12.784 10.693 -14.075 1.00 93.00 98 ASP A O 1
ATOM 734 N N . ALA A 1 99 ? 13.824 11.544 -12.278 1.00 93.62 99 ALA A N 1
ATOM 735 C CA . ALA A 1 99 ? 13.585 12.959 -12.589 1.00 93.62 99 ALA A CA 1
ATOM 736 C C . ALA A 1 99 ? 12.135 13.295 -13.031 1.00 93.62 99 ALA A C 1
ATOM 738 O O . ALA A 1 99 ? 11.906 14.157 -13.881 1.00 93.62 99 ALA A O 1
ATOM 739 N N . GLY A 1 100 ? 11.139 12.612 -12.453 1.00 94.50 100 GLY A N 1
ATOM 740 C CA . GLY A 1 100 ? 9.718 12.804 -12.774 1.00 94.50 100 GLY A CA 1
ATOM 741 C C . GLY A 1 100 ? 9.246 12.143 -14.076 1.00 94.50 100 GLY A C 1
ATOM 742 O O . GLY A 1 100 ? 8.110 12.374 -14.485 1.00 94.50 100 GLY A O 1
ATOM 743 N N . GLN A 1 101 ? 10.075 11.318 -14.717 1.00 96.50 101 GLN A N 1
ATOM 744 C CA . GLN A 1 101 ? 9.736 10.564 -15.924 1.00 96.50 101 GLN A CA 1
ATOM 745 C C . GLN A 1 101 ? 9.720 9.061 -15.646 1.00 96.50 101 GLN A C 1
ATOM 747 O O . GLN A 1 101 ? 10.501 8.568 -14.836 1.00 96.50 101 GLN A O 1
ATOM 752 N N . LEU A 1 102 ? 8.831 8.332 -16.325 1.00 96.50 102 LEU A N 1
ATOM 753 C CA . LEU A 1 102 ? 8.839 6.870 -16.326 1.00 96.50 102 LEU A CA 1
ATOM 754 C C . LEU A 1 102 ? 10.011 6.398 -17.193 1.00 96.50 102 LEU A C 1
ATOM 756 O O . LEU A 1 102 ? 9.999 6.630 -18.401 1.00 96.50 102 LEU A O 1
ATOM 760 N N . VAL A 1 103 ? 11.003 5.761 -16.576 1.00 96.94 103 VAL A N 1
ATOM 761 C CA . VAL A 1 103 ? 12.236 5.326 -17.252 1.00 96.94 103 VAL A CA 1
ATOM 762 C C . VAL A 1 103 ? 12.262 3.835 -17.554 1.00 96.94 103 VAL A C 1
ATOM 764 O O . VAL A 1 103 ? 12.874 3.442 -18.537 1.00 96.94 103 VAL A O 1
ATOM 767 N N . ASP A 1 104 ? 11.568 3.022 -16.758 1.00 96.62 104 ASP A N 1
ATOM 768 C CA . ASP A 1 104 ? 11.443 1.579 -16.967 1.00 96.62 104 ASP A CA 1
ATOM 769 C C . ASP A 1 104 ? 10.146 1.052 -16.343 1.00 96.62 104 ASP A C 1
ATOM 771 O O . ASP A 1 104 ? 9.592 1.639 -15.405 1.00 96.62 104 ASP A O 1
ATOM 775 N N . ASP A 1 105 ? 9.679 -0.099 -16.824 1.00 96.50 105 ASP A N 1
ATOM 776 C CA . ASP A 1 105 ? 8.564 -0.820 -16.225 1.00 96.50 105 ASP A CA 1
ATOM 777 C C . ASP A 1 105 ? 8.645 -2.335 -16.455 1.00 96.50 105 ASP A C 1
ATOM 779 O O . ASP A 1 105 ? 9.211 -2.812 -17.435 1.00 96.50 105 ASP A O 1
ATOM 783 N N . GLY A 1 106 ? 8.072 -3.106 -15.534 1.00 96.38 106 GLY A N 1
ATOM 784 C CA . GLY A 1 106 ? 8.006 -4.559 -15.666 1.00 96.38 106 GLY A CA 1
ATOM 785 C C . GLY A 1 106 ? 7.863 -5.274 -14.333 1.00 96.38 106 GLY A C 1
ATOM 786 O O . GLY A 1 106 ? 7.645 -4.660 -13.287 1.00 96.38 106 GLY A O 1
ATOM 787 N N . THR A 1 107 ? 7.979 -6.596 -14.362 1.00 95.38 107 THR A N 1
ATOM 788 C CA . THR A 1 107 ? 8.098 -7.400 -13.140 1.00 95.38 107 THR A CA 1
ATOM 789 C C . THR A 1 107 ? 9.482 -7.226 -12.513 1.00 95.38 107 THR A C 1
ATOM 791 O O . THR A 1 107 ? 10.423 -6.773 -13.172 1.00 95.38 107 THR A O 1
ATOM 794 N N . HIS A 1 108 ? 9.639 -7.643 -11.251 1.00 93.75 108 HIS A N 1
ATOM 795 C CA . HIS A 1 108 ? 10.947 -7.673 -10.588 1.00 93.75 108 HIS A CA 1
ATOM 796 C C . HIS A 1 108 ? 12.019 -8.365 -11.446 1.00 93.75 108 HIS A C 1
ATOM 798 O O . HIS A 1 108 ? 13.083 -7.797 -11.672 1.00 93.75 108 HIS A O 1
ATOM 804 N N . ASP A 1 109 ? 11.724 -9.560 -11.965 1.00 93.69 109 ASP A N 1
ATOM 805 C CA . ASP A 1 109 ? 12.688 -10.358 -12.731 1.00 93.69 109 ASP A CA 1
ATOM 806 C C . ASP A 1 109 ? 13.065 -9.715 -14.064 1.00 93.69 109 ASP A C 1
ATOM 808 O O . ASP A 1 109 ? 14.187 -9.884 -14.543 1.00 93.69 109 ASP A O 1
ATOM 812 N N . GLN A 1 110 ? 12.126 -9.005 -14.692 1.00 95.25 110 GLN A N 1
ATOM 813 C CA . GLN A 1 110 ? 12.412 -8.246 -15.900 1.00 95.25 110 GLN A CA 1
ATOM 814 C C . GLN A 1 110 ? 13.341 -7.091 -15.538 1.00 95.25 110 GLN A C 1
ATOM 816 O O . GLN A 1 110 ? 14.461 -7.046 -16.045 1.00 95.25 110 GLN A O 1
ATOM 821 N N . LEU A 1 111 ? 12.923 -6.209 -14.628 1.00 95.44 111 LEU A N 1
ATOM 822 C CA . LEU A 1 111 ? 13.664 -5.000 -14.259 1.00 95.44 111 LEU A CA 1
ATOM 823 C C . LEU A 1 111 ? 15.062 -5.307 -13.716 1.00 95.44 111 LEU A C 1
ATOM 825 O O . LEU A 1 111 ? 16.023 -4.652 -14.107 1.00 95.44 111 LEU A O 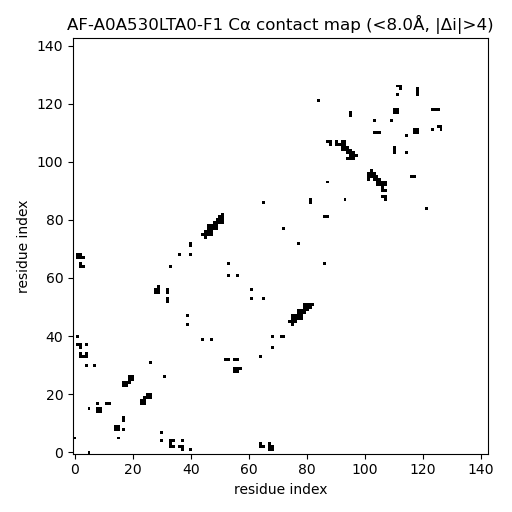1
ATOM 829 N N . ALA A 1 112 ? 15.211 -6.355 -12.903 1.00 94.50 112 ALA A N 1
ATOM 830 C CA . ALA A 1 112 ? 16.510 -6.800 -12.403 1.00 94.50 112 ALA A CA 1
ATOM 831 C C . ALA A 1 112 ? 17.485 -7.207 -13.523 1.00 94.50 112 ALA A C 1
ATOM 833 O O . ALA A 1 112 ? 18.696 -7.160 -13.321 1.00 94.50 112 ALA A O 1
ATOM 834 N N . LYS A 1 113 ? 16.989 -7.591 -14.707 1.00 93.50 113 LYS A N 1
ATOM 835 C CA . LYS A 1 113 ? 17.832 -7.964 -15.851 1.00 93.50 113 LYS A CA 1
ATOM 836 C C . LYS A 1 113 ? 18.252 -6.777 -16.710 1.00 93.50 113 LYS A C 1
ATOM 838 O O . LYS A 1 113 ? 19.401 -6.740 -17.140 1.00 93.50 113 LYS A O 1
ATOM 843 N N . HIS A 1 114 ? 17.339 -5.848 -16.996 1.00 92.44 114 HIS A N 1
ATOM 844 C CA . HIS A 1 114 ? 17.567 -4.809 -18.011 1.00 92.44 114 HIS A CA 1
ATOM 845 C C . HIS A 1 114 ? 17.661 -3.383 -17.458 1.00 92.44 114 HIS A C 1
ATOM 847 O O . HIS A 1 114 ? 18.347 -2.564 -18.061 1.00 92.44 114 HIS A O 1
ATOM 853 N N . SER A 1 115 ? 17.052 -3.084 -16.309 1.00 95.19 115 SER A N 1
ATOM 854 C CA . SER A 1 115 ? 17.037 -1.727 -15.758 1.00 95.19 115 SER A CA 1
ATOM 855 C C . SER A 1 115 ? 18.248 -1.492 -14.852 1.00 95.19 115 SER A C 1
ATOM 857 O O . SER A 1 115 ? 18.432 -2.142 -13.819 1.00 95.19 115 SER A O 1
ATOM 859 N N . GLU A 1 116 ? 19.131 -0.576 -15.247 1.00 93.75 116 GLU A N 1
ATOM 860 C CA . GLU A 1 116 ? 20.266 -0.142 -14.419 1.00 93.75 116 GLU A CA 1
ATOM 861 C C . GLU A 1 116 ? 19.799 0.660 -13.200 1.00 93.75 116 GLU A C 1
ATOM 863 O O . GLU A 1 116 ? 20.245 0.395 -12.084 1.00 93.75 116 GLU A O 1
ATOM 868 N N . ILE A 1 117 ? 18.833 1.563 -13.391 1.00 93.38 117 ILE A N 1
ATOM 869 C CA . ILE A 1 117 ? 18.272 2.395 -12.320 1.00 93.38 117 ILE A CA 1
ATOM 870 C C . ILE A 1 117 ? 17.607 1.515 -11.261 1.00 93.38 117 ILE A C 1
ATOM 872 O O . ILE A 1 117 ? 17.888 1.659 -10.073 1.00 93.38 117 ILE A O 1
ATOM 876 N N . TYR A 1 118 ? 16.791 0.541 -11.674 1.00 94.25 118 TYR A N 1
ATOM 877 C CA . TYR A 1 118 ? 16.169 -0.395 -10.740 1.00 94.25 118 TYR A CA 1
ATOM 878 C C . TYR A 1 118 ? 17.203 -1.164 -9.907 1.00 94.25 118 TYR A C 1
ATOM 880 O O . TYR A 1 118 ? 17.074 -1.269 -8.685 1.00 94.25 118 TYR A O 1
ATOM 888 N N . ARG A 1 119 ? 18.256 -1.684 -10.554 1.00 93.81 119 ARG A N 1
ATOM 889 C CA . ARG A 1 119 ? 19.345 -2.380 -9.855 1.00 93.81 119 ARG A CA 1
ATOM 890 C C . ARG A 1 119 ? 20.087 -1.455 -8.897 1.00 93.81 119 ARG A C 1
ATOM 892 O O . ARG A 1 119 ? 20.400 -1.891 -7.795 1.00 93.81 119 ARG A O 1
ATOM 899 N N . SER A 1 120 ? 20.318 -0.200 -9.283 1.00 91.88 120 SER A N 1
ATOM 900 C CA . SER A 1 120 ? 20.952 0.812 -8.435 1.00 91.88 120 SER A CA 1
ATOM 901 C C . SER A 1 120 ? 20.130 1.092 -7.173 1.00 91.88 120 SER A C 1
ATOM 903 O O . SER A 1 120 ? 20.674 1.016 -6.074 1.00 91.88 120 SER A O 1
ATOM 905 N N . ILE A 1 121 ? 18.813 1.302 -7.304 1.00 89.88 121 ILE A N 1
ATOM 906 C CA . ILE A 1 121 ? 17.908 1.552 -6.167 1.00 89.88 121 ILE A CA 1
ATOM 907 C C . ILE A 1 121 ? 17.961 0.396 -5.152 1.00 89.88 121 ILE A C 1
ATOM 909 O O . ILE A 1 121 ? 18.025 0.623 -3.943 1.00 89.88 121 ILE A O 1
ATOM 913 N N . PHE A 1 122 ? 17.966 -0.852 -5.632 1.00 89.19 122 PHE A N 1
ATOM 914 C CA . PHE A 1 122 ? 17.918 -2.046 -4.776 1.00 89.19 122 PHE A CA 1
ATOM 915 C C . PHE A 1 122 ? 19.270 -2.717 -4.528 1.00 89.19 122 PHE A C 1
ATOM 917 O O . PHE A 1 122 ? 19.297 -3.779 -3.907 1.00 89.19 122 PHE A O 1
ATOM 924 N N . HIS A 1 123 ? 20.374 -2.100 -4.958 1.00 89.94 123 HIS A N 1
ATOM 925 C CA . HIS A 1 123 ? 21.735 -2.627 -4.817 1.00 89.94 123 HIS A CA 1
ATOM 926 C C . HIS A 1 123 ? 21.865 -4.076 -5.326 1.00 89.94 123 HIS A C 1
ATOM 928 O O . HIS A 1 123 ? 22.482 -4.927 -4.686 1.00 89.94 123 HIS A O 1
ATOM 934 N N . LEU A 1 124 ? 21.224 -4.373 -6.459 1.00 88.75 124 LEU A N 1
ATOM 935 C CA . LEU A 1 124 ? 21.226 -5.705 -7.060 1.00 88.75 124 LEU A CA 1
ATOM 936 C C 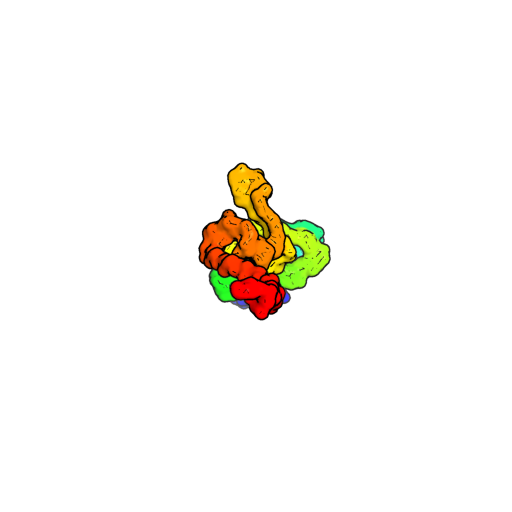. LEU A 1 124 ? 22.490 -5.919 -7.892 1.00 88.75 124 LEU A C 1
ATOM 938 O O . LEU A 1 124 ? 22.965 -5.006 -8.571 1.00 88.75 124 LEU A O 1
ATOM 942 N N . GLU A 1 125 ? 22.997 -7.149 -7.884 1.00 84.88 125 GLU A N 1
ATOM 943 C CA . GLU A 1 125 ? 24.127 -7.533 -8.723 1.00 84.88 125 GLU A CA 1
ATOM 944 C C . GLU A 1 125 ? 23.771 -7.464 -10.213 1.00 84.88 125 GLU A C 1
ATOM 946 O O . GLU A 1 125 ? 22.620 -7.627 -10.635 1.00 84.88 125 GLU A O 1
ATOM 951 N N . THR A 1 126 ? 24.788 -7.207 -11.030 1.00 81.19 126 THR A N 1
ATOM 952 C CA . THR A 1 126 ? 24.670 -7.305 -12.481 1.00 81.19 126 THR A CA 1
ATOM 953 C C . THR A 1 126 ? 24.451 -8.775 -12.845 1.00 81.19 126 THR A C 1
ATOM 955 O O . THR A 1 126 ? 25.236 -9.617 -12.415 1.00 81.19 126 THR A O 1
ATOM 958 N N . PRO A 1 127 ? 23.406 -9.116 -13.622 1.00 74.69 127 PRO A N 1
ATOM 959 C CA . PRO A 1 127 ? 23.267 -10.473 -14.124 1.00 74.69 127 PRO A CA 1
ATOM 960 C C . PRO A 1 127 ? 24.490 -10.822 -14.971 1.00 74.69 127 PRO A C 1
ATOM 962 O O . PRO A 1 127 ? 24.933 -9.990 -15.770 1.00 74.69 127 PRO A O 1
ATOM 965 N N . ASP A 1 128 ? 24.996 -12.048 -14.834 1.00 74.81 128 ASP A N 1
ATOM 966 C CA . ASP A 1 128 ? 26.022 -12.559 -15.739 1.00 74.81 128 ASP A CA 1
ATOM 967 C C . ASP A 1 128 ? 25.552 -12.400 -17.194 1.00 74.81 128 ASP A C 1
ATOM 969 O O . ASP A 1 128 ? 24.379 -12.671 -17.496 1.00 74.81 128 ASP A O 1
ATOM 973 N N . PRO A 1 129 ? 26.434 -11.976 -18.117 1.00 66.94 129 PRO A N 1
ATOM 974 C CA . PRO A 1 129 ? 26.084 -11.921 -19.525 1.00 66.94 129 PRO A CA 1
ATOM 975 C C . PRO A 1 129 ? 25.612 -13.312 -19.954 1.00 66.94 129 PRO A C 1
ATOM 977 O O . PRO A 1 129 ? 26.330 -14.300 -19.791 1.00 66.94 129 PRO A O 1
ATOM 980 N N . MET A 1 130 ? 24.379 -13.394 -20.466 1.00 59.25 130 MET A N 1
ATOM 981 C CA . MET A 1 130 ? 23.804 -14.646 -20.951 1.00 59.25 130 MET A CA 1
ATOM 982 C C . MET A 1 130 ? 24.783 -15.280 -21.942 1.00 59.25 130 MET A C 1
ATOM 984 O O . MET A 1 130 ? 24.992 -14.756 -23.035 1.00 59.25 130 MET A O 1
ATOM 988 N N . VAL A 1 131 ? 25.383 -16.413 -21.567 1.00 53.75 131 VAL A N 1
ATOM 989 C CA . VAL A 1 131 ? 26.111 -17.262 -22.508 1.00 53.75 131 VAL A CA 1
ATOM 990 C C . VAL A 1 131 ? 25.072 -17.796 -23.480 1.00 53.75 131 VAL A C 1
ATOM 992 O O . VAL A 1 131 ? 24.345 -18.748 -23.191 1.00 53.75 131 VAL A O 1
ATOM 995 N N . GLU A 1 132 ? 24.959 -17.137 -24.625 1.00 49.28 132 GLU A N 1
ATOM 996 C CA . GLU A 1 132 ? 24.119 -17.578 -25.721 1.00 49.28 132 GLU A CA 1
ATOM 997 C C . GLU A 1 132 ? 24.635 -18.955 -26.158 1.00 49.28 132 GLU A C 1
ATOM 999 O O . GLU A 1 132 ? 25.718 -19.095 -26.729 1.00 49.28 132 GLU A O 1
ATOM 1004 N N . SER A 1 133 ? 23.896 -20.010 -25.807 1.00 50.84 133 SER A N 1
ATOM 1005 C CA . SER A 1 133 ? 24.199 -21.389 -26.195 1.00 50.84 133 SER A CA 1
ATOM 1006 C C . SER A 1 133 ? 23.904 -21.568 -27.690 1.00 50.84 133 SER A C 1
ATOM 1008 O O . SER A 1 133 ? 22.944 -22.210 -28.107 1.00 50.84 133 SER A O 1
ATOM 1010 N N . GLY A 1 134 ? 24.730 -20.936 -28.522 1.00 45.56 134 GLY A N 1
ATOM 1011 C CA . GLY A 1 134 ? 24.690 -20.975 -29.974 1.00 45.56 134 GLY A CA 1
ATOM 1012 C C . GLY A 1 134 ? 25.800 -21.865 -30.529 1.00 45.56 134 GLY A C 1
ATOM 1013 O O . GLY A 1 134 ? 26.895 -21.403 -30.811 1.00 45.56 134 GLY A O 1
ATOM 1014 N N . LYS A 1 135 ? 25.492 -23.153 -30.715 1.00 44.72 135 LYS A N 1
ATOM 1015 C CA . LYS A 1 135 ? 26.123 -24.082 -31.679 1.00 44.72 135 LYS A CA 1
ATOM 1016 C C . LYS A 1 135 ? 27.666 -24.137 -31.715 1.00 44.72 135 LYS A C 1
ATOM 1018 O O . LYS A 1 135 ? 28.310 -23.656 -32.644 1.00 44.72 135 LYS A O 1
ATOM 1023 N N . LYS A 1 136 ? 28.241 -24.992 -30.861 1.00 48.03 136 LYS A N 1
ATOM 1024 C CA . LYS A 1 136 ? 29.376 -25.837 -31.282 1.00 48.03 136 LYS A CA 1
ATOM 1025 C C . LYS A 1 136 ? 28.868 -26.844 -32.317 1.00 48.03 136 LYS A C 1
ATOM 1027 O O . LYS A 1 136 ? 28.350 -27.882 -31.930 1.00 48.03 136 LYS A O 1
ATOM 1032 N N . LEU A 1 137 ? 29.004 -26.571 -33.614 1.00 47.47 137 LEU A N 1
ATOM 1033 C CA . LEU A 1 137 ? 29.048 -27.626 -34.635 1.00 47.47 137 LEU A CA 1
ATOM 1034 C C . LEU A 1 137 ? 29.625 -27.090 -35.952 1.00 47.47 137 LEU A C 1
ATOM 1036 O O . LEU A 1 137 ? 29.005 -26.273 -36.623 1.00 47.47 137 LEU A O 1
ATOM 1040 N N . ARG A 1 138 ? 30.763 -27.689 -36.332 1.00 44.59 138 ARG A N 1
ATOM 1041 C CA . ARG A 1 138 ? 31.431 -27.679 -37.649 1.00 44.59 138 ARG A CA 1
ATOM 1042 C C . ARG A 1 138 ? 32.405 -26.533 -37.953 1.00 44.59 138 ARG A C 1
ATOM 1044 O O . ARG A 1 138 ? 32.231 -25.796 -38.911 1.00 44.59 138 ARG A O 1
ATOM 1051 N N . GLN A 1 139 ? 33.541 -26.546 -37.259 1.00 42.09 139 GLN A N 1
ATOM 1052 C CA . GLN A 1 139 ? 34.841 -26.280 -37.890 1.00 42.09 139 GLN A CA 1
ATOM 1053 C C . GLN A 1 139 ? 35.820 -27.391 -37.487 1.00 42.09 139 GLN A C 1
ATOM 1055 O O . GLN A 1 139 ? 36.693 -27.226 -36.648 1.00 42.09 139 GLN A O 1
ATOM 1060 N N . SER A 1 140 ? 35.604 -28.580 -38.048 1.00 47.88 140 SER A N 1
ATOM 1061 C CA . SER A 1 140 ? 36.571 -29.689 -38.034 1.00 47.88 140 SER A CA 1
ATOM 1062 C C . SER A 1 140 ? 36.647 -30.390 -39.395 1.00 47.88 140 SER A C 1
ATOM 1064 O O . SER A 1 140 ? 36.997 -31.561 -39.483 1.00 47.88 140 SER A O 1
ATOM 1066 N N . VAL A 1 141 ? 36.328 -29.668 -40.475 1.00 45.19 141 VAL A N 1
ATOM 1067 C CA . VAL A 1 141 ? 36.615 -30.087 -41.851 1.00 45.19 141 VAL A CA 1
ATOM 1068 C C . VAL A 1 141 ? 36.964 -28.842 -42.659 1.00 45.19 141 VAL A C 1
ATOM 1070 O O . VAL A 1 141 ? 36.072 -28.217 -43.215 1.00 45.19 141 VAL A O 1
ATOM 1073 N N . LEU A 1 142 ? 38.240 -28.452 -42.663 1.00 42.88 142 LEU A N 1
ATOM 1074 C CA . LEU A 1 142 ? 38.984 -27.985 -43.841 1.00 42.88 142 LEU A CA 1
ATOM 1075 C C . LEU A 1 142 ? 40.378 -27.501 -43.411 1.00 42.88 142 LEU A C 1
ATOM 1077 O O . LEU A 1 142 ? 40.531 -26.358 -43.002 1.00 42.88 142 LEU A O 1
ATOM 1081 N N . ARG A 1 143 ? 41.336 -28.413 -43.627 1.00 39.84 143 ARG A N 1
ATOM 1082 C CA . ARG A 1 143 ? 42.786 -28.234 -43.820 1.00 39.84 143 ARG A CA 1
ATOM 1083 C C . ARG A 1 143 ? 43.637 -27.818 -42.627 1.00 39.84 143 ARG A C 1
ATOM 1085 O O . ARG A 1 143 ? 43.511 -26.676 -42.151 1.00 39.84 143 ARG A O 1
#

pLDDT: mean 80.57, std 14.19, range [39.84, 96.94]

Mean predicted aligned error: 9.97 Å

Radius of gyration: 22.67 Å; Cα contacts (8 Å, |Δi|>4): 134; chains: 1; bounding box: 57×44×72 Å

Sequence (143 aa):
NLARVTSFASALENGLDTLVGPSGTNLSGGQKQRVAIARALLKNAPVIVYDEATSALDGENERAVMEAAFDNTFQRTVICIAHRLSTIKAADRTLVFDAGQLVDDGTHDQLAKHSEIYRSIFHLETPDPMVESGKKLRQSVLR

Nearest PDB structures (foldseek):
  2fgk-assembly2_B  TM=9.025E-01  e=6.888E-10  Escherichia coli
  5kpj-assembly1_A  TM=8.437E-01  e=6.064E-10  Mus musculus
  5och-assembly1_B  TM=9.010E-01  e=4.097E-09  Homo sapiens
  4q9i-assembly1_A  TM=8.899E-01  e=3.176E-09  Mus musculus
  7ndf-assembly1_B  TM=8.448E-01  e=2.980E-09  Escherichia coli

Secondary structure (DSSP, 8-state):
-GGGHHHHHTTSTTGGG--BSTTSBPPPHHHHHHHHHHHHHHTT-SEEEEESTTTTS-HHHHHHHHHHHHHTTTTSEEEEE---HHHHHT-S-EEEEETTEEEEEE-HHHHHHH-HHHHHHHTPPPPPP----------SS--

Foldseek 3Di:
DALCLQVVLVVDPNRPPFDEDPPTDDDQPSNVLSVVLSVQLVVPDQEEEAEQSQVRPDPVSSVVSVCSSVVSQVNHHYHYDDLDPVSQQPDQKDFDDDPRDGDDMDHPVVCLAPPPSSCVSVVHDHPDDPPPPPDPDDPPDDD